Protein AF-A0AA37XET6-F1 (afdb_monomer_lite)

Organism: NCBI:txid1930061

pLDDT: mean 87.72, std 10.53, range [61.75, 98.31]

Secondary structure (DSSP, 8-state):
---TTHHHHHHHHHHHHHHTT-------HHHHHHHHHHHHHHH-GGG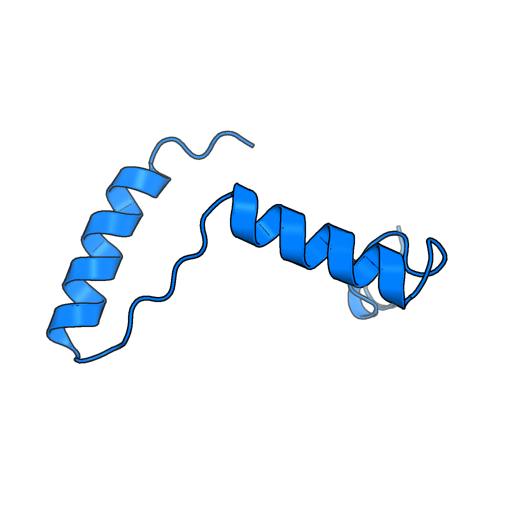--TT--HHHHHH---

Sequence (62 aa):
MARPHLLAASRLVRAHCASIGMPYTEVSLAESYRIVVAYLNRVGLGARDPFDCPTFHTLRRV

Structure (mmCIF, N/CA/C/O backbone):
data_AF-A0AA37XET6-F1
#
_entry.id   AF-A0AA37XET6-F1
#
loop_
_atom_site.group_PDB
_atom_site.id
_atom_site.type_symbol
_atom_site.label_atom_id
_atom_site.label_alt_id
_atom_site.label_comp_id
_atom_site.label_asym_id
_atom_site.label_entity_id
_atom_site.label_seq_id
_atom_site.pdbx_PDB_ins_code
_atom_site.Cartn_x
_atom_site.Cartn_y
_atom_site.Cartn_z
_atom_site.occupancy
_atom_site.B_iso_or_equiv
_atom_site.auth_seq_id
_atom_site.auth_comp_id
_atom_site.auth_asym_id
_atom_site.auth_atom_id
_atom_site.pdbx_PDB_model_num
ATOM 1 N N . MET A 1 1 ? 8.415 10.598 -2.687 1.00 69.62 1 MET A N 1
ATOM 2 C CA . MET A 1 1 ? 8.070 11.712 -1.770 1.00 69.62 1 MET A CA 1
ATOM 3 C C . MET A 1 1 ? 7.965 11.185 -0.354 1.00 69.62 1 MET A C 1
ATOM 5 O O . MET A 1 1 ? 7.388 10.118 -0.167 1.00 69.62 1 MET A O 1
ATOM 9 N N . ALA A 1 2 ? 8.492 11.915 0.628 1.00 79.88 2 ALA A N 1
ATOM 10 C CA . ALA A 1 2 ? 8.270 11.592 2.033 1.00 79.88 2 ALA A CA 1
ATOM 11 C C . ALA A 1 2 ? 6.785 11.790 2.386 1.00 79.88 2 ALA A C 1
ATOM 13 O O . ALA A 1 2 ? 6.182 12.791 2.005 1.00 79.88 2 ALA A O 1
ATOM 14 N N . ARG A 1 3 ? 6.191 10.828 3.098 1.00 86.75 3 ARG A N 1
ATOM 15 C CA . ARG A 1 3 ? 4.800 10.886 3.575 1.00 86.75 3 ARG A CA 1
ATOM 16 C C . ARG A 1 3 ? 4.772 10.691 5.101 1.00 86.75 3 ARG A C 1
ATOM 18 O O . ARG A 1 3 ? 4.368 9.627 5.565 1.00 86.75 3 ARG A O 1
ATOM 25 N N . PRO A 1 4 ? 5.228 11.685 5.887 1.00 91.12 4 PRO A N 1
ATOM 26 C CA . PRO A 1 4 ? 5.487 11.529 7.325 1.00 91.12 4 PRO A CA 1
ATOM 27 C C . PRO A 1 4 ? 4.230 11.204 8.145 1.00 91.12 4 PRO A C 1
ATOM 29 O O . PRO A 1 4 ? 4.299 10.463 9.120 1.00 91.12 4 PRO A O 1
ATOM 32 N N . HIS A 1 5 ? 3.062 11.690 7.724 1.00 94.75 5 HIS A N 1
ATOM 33 C CA . HIS A 1 5 ? 1.799 11.455 8.433 1.00 94.75 5 HIS A CA 1
ATOM 34 C C . HIS A 1 5 ? 1.096 10.148 8.048 1.00 94.75 5 HIS A C 1
ATOM 36 O O . HIS A 1 5 ? 0.082 9.798 8.648 1.00 94.75 5 HIS A O 1
ATOM 42 N N . LEU A 1 6 ? 1.612 9.398 7.069 1.00 93.06 6 LEU A N 1
ATOM 43 C CA . LEU A 1 6 ? 0.908 8.228 6.539 1.00 93.06 6 LEU A CA 1
ATOM 44 C C . LEU A 1 6 ? 0.837 7.079 7.551 1.00 93.06 6 LEU A C 1
ATOM 46 O O . LEU A 1 6 ? -0.174 6.385 7.612 1.00 93.06 6 LEU A O 1
ATOM 50 N N . LEU A 1 7 ? 1.859 6.932 8.398 1.00 90.81 7 LEU A N 1
ATOM 51 C CA . LEU A 1 7 ? 1.842 5.958 9.490 1.00 90.81 7 LEU A CA 1
ATOM 52 C C . LEU A 1 7 ? 0.784 6.298 10.553 1.00 90.81 7 LEU A C 1
ATOM 54 O O . LEU A 1 7 ? 0.165 5.404 11.121 1.00 90.81 7 LEU A O 1
ATOM 58 N N . ALA A 1 8 ? 0.565 7.585 10.831 1.00 95.12 8 ALA A N 1
ATOM 59 C CA . ALA A 1 8 ? -0.482 8.008 11.757 1.00 95.12 8 ALA A CA 1
ATOM 60 C C . ALA A 1 8 ? -1.873 7.770 11.147 1.00 95.12 8 ALA A C 1
ATOM 62 O O . ALA A 1 8 ? -2.753 7.219 11.806 1.00 95.12 8 ALA A O 1
ATOM 63 N N . ALA A 1 9 ? -2.041 8.107 9.866 1.00 96.00 9 ALA A N 1
ATOM 64 C CA . ALA A 1 9 ? -3.283 7.883 9.138 1.00 96.00 9 ALA A CA 1
ATOM 65 C C . ALA A 1 9 ? -3.654 6.392 9.052 1.00 96.00 9 ALA A C 1
ATOM 67 O O . ALA A 1 9 ? -4.811 6.046 9.274 1.00 96.00 9 ALA A O 1
ATOM 68 N N . SER A 1 10 ? -2.692 5.494 8.802 1.00 94.31 10 SER A N 1
ATOM 69 C CA . SER A 1 10 ? -2.975 4.055 8.668 1.00 94.31 10 SER A CA 1
ATOM 70 C C . SER A 1 10 ? -3.583 3.441 9.933 1.00 94.31 10 SER A C 1
ATOM 72 O O . SER A 1 10 ? -4.438 2.561 9.839 1.00 94.31 10 SER A O 1
ATOM 74 N N . ARG A 1 11 ? -3.211 3.939 11.121 1.00 95.81 11 ARG A N 1
ATOM 75 C CA . ARG A 1 11 ? -3.805 3.516 12.400 1.00 95.81 11 ARG A CA 1
ATOM 76 C C . ARG A 1 11 ? -5.288 3.877 12.486 1.00 95.81 11 ARG A C 1
ATOM 78 O O . ARG A 1 11 ? -6.092 3.032 12.869 1.00 95.81 11 ARG A O 1
ATOM 85 N N 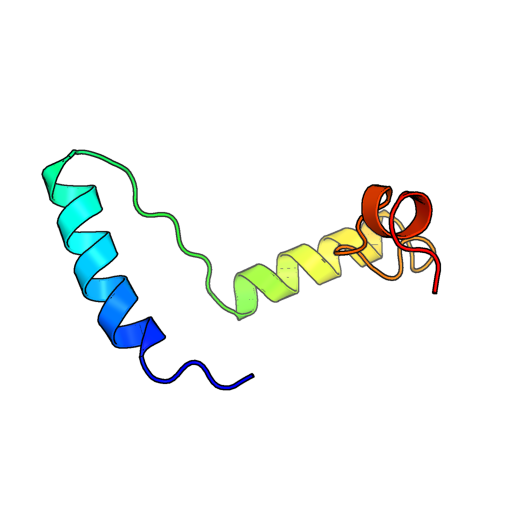. LEU A 1 12 ? -5.643 5.102 12.091 1.00 97.12 12 LEU A N 1
ATOM 86 C CA . LEU A 1 12 ? -7.034 5.569 12.064 1.00 97.12 12 LEU A CA 1
ATOM 87 C C . LEU A 1 12 ? -7.867 4.774 11.053 1.00 97.12 12 LEU A C 1
ATOM 89 O O . LEU A 1 12 ? -8.964 4.324 11.374 1.00 97.12 12 LEU A O 1
ATOM 93 N N . VAL A 1 13 ? -7.319 4.542 9.856 1.00 96.94 13 VAL A N 1
ATOM 94 C CA . VAL A 1 13 ? -7.997 3.773 8.802 1.00 96.94 13 VAL A CA 1
ATOM 95 C C . VAL A 1 13 ? -8.244 2.335 9.252 1.00 96.94 13 VAL A C 1
ATOM 97 O O . VAL A 1 13 ? -9.362 1.851 9.120 1.00 96.94 13 VAL A O 1
ATOM 100 N N . ARG A 1 14 ? -7.250 1.665 9.852 1.00 97.00 14 ARG A N 1
ATOM 101 C CA . ARG A 1 14 ? -7.417 0.295 10.364 1.00 97.00 14 ARG A CA 1
ATOM 102 C C . ARG A 1 14 ? -8.526 0.209 11.415 1.00 97.00 14 ARG A C 1
ATOM 104 O O . ARG A 1 14 ? -9.341 -0.709 11.354 1.00 97.00 14 ARG A O 1
ATOM 111 N N . ALA A 1 15 ? -8.572 1.160 12.351 1.00 97.69 15 ALA A N 1
ATOM 112 C CA . ALA A 1 15 ? -9.618 1.212 13.372 1.00 97.69 15 ALA A CA 1
ATOM 113 C C . ALA A 1 15 ? -11.012 1.398 12.751 1.00 97.69 15 ALA A C 1
ATOM 115 O O . ALA A 1 15 ? -11.962 0.721 13.141 1.00 97.69 15 ALA A O 1
ATOM 116 N N . HIS A 1 16 ? -11.128 2.263 11.742 1.00 98.12 16 HIS A N 1
ATOM 117 C CA . HIS A 1 16 ? -12.387 2.468 11.034 1.00 98.12 16 HIS A CA 1
ATOM 118 C C . HIS A 1 16 ? -12.818 1.226 10.243 1.00 98.12 16 HIS A C 1
ATOM 120 O O . HIS A 1 16 ? -13.956 0.785 10.389 1.00 98.12 16 HIS A O 1
ATOM 126 N N . CYS A 1 17 ? -11.909 0.609 9.483 1.00 98.19 17 CYS A N 1
ATOM 127 C CA . CYS A 1 17 ? -12.168 -0.644 8.775 1.00 98.19 17 CYS A CA 1
ATOM 128 C C . CYS A 1 17 ? -12.684 -1.730 9.734 1.00 98.19 17 CYS A C 1
ATOM 130 O O . CYS A 1 17 ? -13.695 -2.363 9.445 1.00 98.19 17 CYS A O 1
ATOM 132 N N . ALA A 1 18 ? -12.073 -1.872 10.916 1.00 97.81 18 ALA A N 1
ATOM 133 C CA . ALA A 1 18 ? -12.548 -2.798 11.943 1.00 97.81 18 ALA A CA 1
ATOM 134 C C . ALA A 1 18 ? -13.971 -2.465 12.436 1.00 97.81 18 ALA A C 1
ATOM 136 O O . ALA A 1 18 ? -14.781 -3.375 12.594 1.00 97.81 18 ALA A O 1
ATOM 137 N N . SER A 1 19 ? -14.303 -1.180 12.625 1.00 98.25 19 SER A N 1
ATOM 138 C CA . SER A 1 19 ? -15.637 -0.753 13.089 1.00 98.25 19 SER A CA 1
ATOM 139 C C . SER A 1 19 ? -16.774 -1.079 12.118 1.00 98.25 19 SER A C 1
ATOM 141 O O . SER A 1 19 ? -17.896 -1.321 12.552 1.00 98.25 19 SER A O 1
ATOM 143 N N . ILE A 1 20 ? -16.485 -1.113 10.815 1.00 98.31 20 ILE A N 1
ATOM 144 C CA . ILE A 1 20 ? -17.474 -1.390 9.764 1.00 98.31 20 ILE A CA 1
ATOM 145 C C . ILE A 1 20 ? -17.397 -2.832 9.239 1.00 98.31 20 ILE A C 1
ATOM 147 O O . ILE A 1 20 ? -18.063 -3.164 8.262 1.00 98.31 20 ILE A O 1
ATOM 151 N N . GLY A 1 21 ? -16.562 -3.685 9.845 1.00 97.56 21 GLY A N 1
ATOM 152 C CA . GLY A 1 21 ? -16.355 -5.065 9.393 1.00 97.56 21 GLY A CA 1
ATOM 153 C C . GLY A 1 21 ? -15.648 -5.183 8.036 1.00 97.56 21 GLY A C 1
ATOM 154 O O . GLY A 1 21 ? -15.807 -6.186 7.344 1.00 97.56 21 GLY A O 1
ATOM 155 N N . MET A 1 22 ? -14.876 -4.171 7.636 1.00 97.69 22 MET A N 1
ATOM 156 C CA . MET A 1 22 ? -14.130 -4.162 6.379 1.00 97.69 22 MET A CA 1
ATOM 157 C C . MET A 1 22 ? -12.704 -4.703 6.575 1.00 97.69 22 MET A C 1
ATOM 159 O O . MET A 1 22 ? -11.986 -4.235 7.464 1.00 97.69 22 MET A O 1
ATOM 163 N N . PRO A 1 23 ? -12.237 -5.636 5.726 1.00 97.06 23 PRO A N 1
ATOM 164 C CA . PRO A 1 23 ? -10.850 -6.090 5.746 1.00 97.06 23 PRO A CA 1
ATOM 165 C C . PRO A 1 23 ? -9.868 -4.958 5.417 1.00 97.06 23 PRO A C 1
ATOM 167 O O . PRO A 1 23 ? -9.992 -4.287 4.394 1.00 97.06 23 PRO A O 1
ATOM 170 N N . TYR A 1 24 ? -8.846 -4.782 6.255 1.00 96.06 24 TYR A N 1
ATOM 171 C CA . TYR A 1 24 ? -7.725 -3.886 5.977 1.00 96.06 24 TYR A CA 1
ATOM 172 C C . TYR A 1 24 ? -6.588 -4.684 5.328 1.00 96.06 24 TYR A C 1
ATOM 174 O O . TYR A 1 24 ? -5.974 -5.526 5.982 1.00 96.06 24 TYR A O 1
ATOM 182 N N . THR A 1 25 ? -6.318 -4.438 4.043 1.00 94.81 25 THR A N 1
ATOM 183 C CA . THR A 1 25 ? -5.283 -5.164 3.286 1.00 94.81 25 THR A CA 1
ATOM 184 C C . THR A 1 25 ? -3.999 -4.347 3.223 1.00 94.81 25 THR A C 1
ATOM 186 O O . THR A 1 25 ? -4.012 -3.190 2.807 1.00 94.81 25 THR A O 1
ATOM 189 N N . GLU A 1 26 ? -2.877 -4.957 3.598 1.00 93.12 26 GLU A N 1
ATOM 190 C CA . GLU A 1 26 ? -1.549 -4.355 3.504 1.00 93.12 26 GLU A CA 1
ATOM 191 C C . GLU A 1 26 ? -0.525 -5.372 2.997 1.00 93.12 26 GLU A C 1
ATOM 193 O O . GLU A 1 26 ? -0.648 -6.571 3.241 1.00 93.12 26 GLU A O 1
ATOM 198 N N . VAL A 1 27 ? 0.495 -4.885 2.294 1.00 92.69 27 VAL A N 1
ATOM 199 C CA . VAL A 1 27 ? 1.641 -5.687 1.856 1.00 92.69 27 VAL A CA 1
ATOM 200 C C . VAL A 1 27 ? 2.919 -5.059 2.384 1.00 92.69 27 VAL A C 1
ATOM 202 O O . VAL A 1 27 ? 3.041 -3.835 2.470 1.00 92.69 27 VAL A O 1
ATOM 205 N N . SER A 1 28 ? 3.887 -5.899 2.745 1.00 93.06 28 SER A N 1
ATOM 206 C CA . SER A 1 28 ? 5.210 -5.406 3.111 1.00 93.06 28 SER A CA 1
ATOM 207 C C . SER A 1 28 ? 5.922 -4.835 1.884 1.00 93.06 28 SER A C 1
ATOM 209 O O . SER A 1 28 ? 5.599 -5.158 0.737 1.00 93.06 28 SER A O 1
ATOM 211 N N . LEU A 1 29 ? 6.943 -4.011 2.121 1.00 91.50 29 LEU A N 1
ATOM 212 C CA . LEU A 1 29 ? 7.785 -3.512 1.038 1.00 91.50 29 LEU A CA 1
ATOM 213 C C . LEU A 1 29 ? 8.412 -4.677 0.254 1.00 91.50 29 LEU A C 1
ATOM 215 O O . LEU A 1 29 ? 8.352 -4.694 -0.968 1.00 91.50 29 LEU A O 1
ATOM 219 N N . ALA A 1 30 ? 8.939 -5.687 0.951 1.00 96.94 30 ALA A N 1
ATOM 220 C CA . ALA A 1 30 ? 9.549 -6.856 0.322 1.00 96.94 30 ALA A CA 1
ATOM 221 C C . ALA A 1 30 ? 8.551 -7.659 -0.535 1.00 96.94 30 ALA A C 1
ATOM 223 O O . ALA A 1 30 ? 8.896 -8.087 -1.634 1.00 96.94 30 ALA A O 1
ATOM 224 N N . GLU A 1 31 ? 7.312 -7.823 -0.058 1.00 96.31 31 GLU A N 1
ATOM 225 C CA . GLU A 1 31 ? 6.224 -8.466 -0.806 1.00 96.31 31 GLU A CA 1
ATOM 226 C C . GLU A 1 31 ? 5.925 -7.713 -2.103 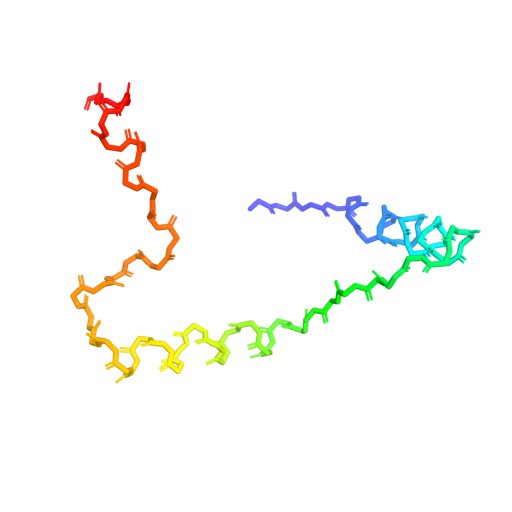1.00 96.31 31 GLU A C 1
ATOM 228 O O . GLU A 1 31 ? 5.938 -8.300 -3.184 1.00 96.31 31 GLU A O 1
ATOM 233 N N . SER A 1 32 ? 5.744 -6.393 -2.000 1.00 92.75 32 SER A N 1
ATOM 234 C CA . SER A 1 32 ? 5.479 -5.516 -3.142 1.00 92.75 32 SER A CA 1
ATOM 235 C C . SER A 1 32 ? 6.580 -5.610 -4.206 1.00 92.75 32 SER A C 1
ATOM 237 O O . SER A 1 32 ? 6.295 -5.841 -5.382 1.00 92.75 32 SER A O 1
ATOM 239 N N . TYR A 1 33 ? 7.852 -5.540 -3.796 1.00 93.56 33 TYR A N 1
ATOM 240 C CA . TYR A 1 33 ? 8.980 -5.679 -4.722 1.00 93.56 33 TYR A CA 1
ATOM 241 C C . TYR A 1 33 ? 9.034 -7.059 -5.377 1.00 93.56 33 TYR A C 1
ATOM 243 O O . TYR A 1 33 ? 9.303 -7.159 -6.575 1.00 93.56 33 TYR A O 1
ATOM 251 N N . ARG A 1 34 ? 8.749 -8.130 -4.629 1.00 96.25 34 ARG A N 1
ATOM 252 C CA . ARG A 1 34 ? 8.737 -9.485 -5.186 1.00 96.25 34 ARG A CA 1
ATOM 253 C C . ARG A 1 34 ? 7.671 -9.644 -6.264 1.00 96.25 34 ARG A C 1
ATOM 255 O O . ARG A 1 34 ? 7.958 -10.257 -7.287 1.00 96.25 34 ARG A O 1
ATOM 262 N N . ILE A 1 35 ? 6.479 -9.079 -6.058 1.00 92.69 35 ILE A N 1
ATOM 263 C CA . ILE A 1 35 ? 5.395 -9.090 -7.052 1.00 92.69 35 ILE A CA 1
ATOM 264 C C . ILE A 1 35 ? 5.856 -8.405 -8.343 1.00 92.69 35 ILE A C 1
ATOM 266 O O . ILE A 1 35 ? 5.714 -8.979 -9.424 1.00 92.69 35 ILE A O 1
ATOM 270 N N . VAL A 1 36 ? 6.468 -7.222 -8.234 1.00 91.12 36 VAL A N 1
ATOM 271 C CA . VAL A 1 36 ? 6.987 -6.475 -9.391 1.00 91.12 36 VAL A CA 1
ATOM 272 C C . VAL A 1 36 ? 8.064 -7.273 -10.132 1.00 91.12 36 VAL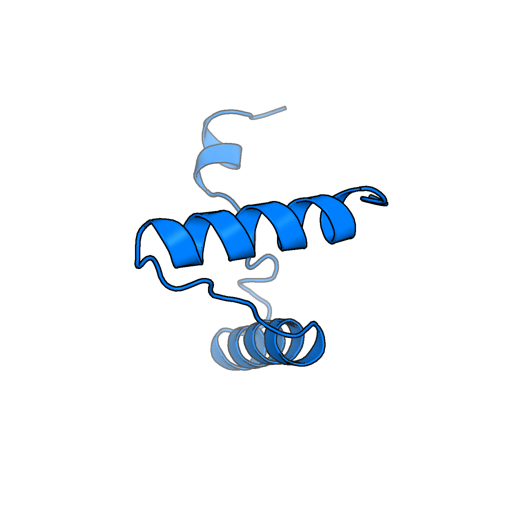 A C 1
ATOM 274 O O . VAL A 1 36 ? 7.971 -7.446 -11.345 1.00 91.12 36 VAL A O 1
ATOM 277 N N . VAL A 1 37 ? 9.060 -7.814 -9.425 1.00 91.88 37 VAL A N 1
ATOM 278 C CA . VAL A 1 37 ? 10.145 -8.600 -10.042 1.00 91.88 37 VAL A CA 1
ATOM 279 C C . VAL A 1 37 ? 9.608 -9.869 -10.706 1.00 91.88 37 VAL A C 1
ATOM 281 O O . VAL A 1 37 ? 9.983 -10.180 -11.835 1.00 91.88 37 VAL A O 1
ATOM 284 N N . ALA A 1 38 ? 8.700 -10.589 -10.043 1.00 93.38 38 ALA A N 1
ATOM 285 C CA . ALA A 1 38 ? 8.070 -11.778 -10.609 1.00 93.38 38 ALA A CA 1
ATOM 286 C C . ALA A 1 38 ? 7.285 -11.455 -11.889 1.00 93.38 38 ALA A C 1
ATOM 288 O O . ALA A 1 38 ? 7.329 -12.231 -12.845 1.00 93.38 38 ALA A O 1
ATOM 289 N N . TYR A 1 39 ? 6.601 -10.307 -11.930 1.00 90.44 39 TYR A N 1
ATOM 290 C CA . TYR A 1 39 ? 5.911 -9.839 -13.128 1.00 90.44 39 TYR A CA 1
ATOM 291 C C . TYR A 1 39 ? 6.894 -9.529 -14.260 1.00 90.44 39 TYR A C 1
ATOM 293 O O . TYR A 1 39 ? 6.744 -10.076 -15.351 1.00 90.44 39 TYR A O 1
ATOM 301 N N . LEU A 1 40 ? 7.937 -8.737 -13.995 1.00 88.75 40 LEU A N 1
ATOM 302 C CA . LEU A 1 40 ? 8.949 -8.383 -14.997 1.00 88.75 40 LEU A CA 1
ATOM 303 C C . LEU A 1 40 ? 9.658 -9.618 -15.572 1.00 88.75 40 LEU A C 1
ATOM 305 O O . LEU A 1 40 ? 9.890 -9.682 -16.777 1.00 88.75 40 LEU A O 1
ATOM 309 N N . ASN A 1 41 ? 9.931 -10.631 -14.747 1.00 91.12 41 ASN A N 1
ATOM 310 C CA . ASN A 1 41 ? 10.503 -11.900 -15.207 1.00 91.12 41 ASN A CA 1
ATOM 311 C C . ASN A 1 41 ? 9.537 -12.710 -16.087 1.00 91.12 41 ASN A C 1
ATOM 313 O O . ASN A 1 41 ? 9.986 -13.486 -16.925 1.00 91.12 41 ASN A O 1
ATOM 317 N N . ARG A 1 42 ? 8.219 -12.542 -15.911 1.00 89.69 42 ARG A N 1
ATOM 318 C CA . ARG A 1 42 ? 7.193 -13.225 -16.711 1.00 89.69 42 ARG A CA 1
ATOM 319 C C . ARG A 1 42 ? 6.993 -12.575 -18.079 1.00 89.69 42 ARG A C 1
ATOM 321 O O . ARG A 1 42 ? 6.861 -13.293 -19.062 1.00 89.69 42 ARG A O 1
ATOM 328 N N . VAL A 1 43 ? 6.908 -11.244 -18.135 1.00 87.12 43 VAL A N 1
ATOM 329 C CA . VAL A 1 43 ? 6.553 -10.507 -19.368 1.00 87.12 43 VAL A CA 1
ATOM 330 C C . VAL A 1 43 ? 7.765 -9.964 -20.132 1.00 87.12 43 VAL A C 1
ATOM 332 O O . VAL A 1 43 ? 7.634 -9.557 -21.284 1.00 87.12 43 VAL A O 1
ATOM 335 N N . GLY A 1 44 ? 8.949 -9.970 -19.513 1.00 81.88 44 GLY A N 1
ATOM 336 C CA . GLY A 1 44 ? 10.156 -9.350 -20.052 1.00 81.88 44 GLY A CA 1
ATOM 337 C C . GLY A 1 44 ? 10.153 -7.820 -19.925 1.00 81.88 44 GLY A C 1
ATOM 338 O O . GLY A 1 44 ? 9.144 -7.183 -19.630 1.00 81.88 44 GLY A O 1
ATOM 339 N N . LEU A 1 45 ? 11.304 -7.190 -20.179 1.00 72.38 45 LEU A N 1
ATOM 340 C CA . LEU A 1 45 ? 11.500 -5.738 -20.007 1.00 72.38 45 LEU A CA 1
ATOM 341 C C . LEU A 1 45 ? 10.736 -4.860 -21.021 1.00 72.38 45 LEU A C 1
ATOM 343 O O . LEU A 1 45 ? 10.843 -3.639 -20.953 1.00 72.38 45 LEU A O 1
ATOM 347 N N . GLY A 1 46 ? 9.981 -5.454 -21.955 1.00 66.94 46 GLY A N 1
ATOM 348 C CA . GLY A 1 46 ? 9.127 -4.725 -22.900 1.00 66.94 46 GLY A CA 1
ATOM 349 C C . GLY A 1 46 ? 7.960 -3.999 -22.220 1.00 66.94 46 GLY A C 1
ATOM 350 O O . GLY A 1 46 ? 7.567 -2.929 -22.668 1.00 66.94 46 GLY A O 1
ATOM 351 N N . ALA A 1 47 ? 7.479 -4.513 -21.084 1.00 63.31 47 ALA A N 1
ATOM 352 C CA . ALA A 1 47 ? 6.530 -3.832 -20.197 1.00 63.31 47 ALA A CA 1
ATOM 353 C C . ALA A 1 47 ? 7.276 -3.082 -19.078 1.00 63.31 47 ALA A C 1
ATOM 355 O O . ALA A 1 47 ? 7.029 -3.293 -17.890 1.00 63.31 47 ALA A O 1
ATOM 356 N N . ARG A 1 48 ? 8.267 -2.268 -19.466 1.00 61.75 48 ARG A N 1
ATOM 357 C CA . ARG A 1 48 ? 9.270 -1.683 -18.557 1.00 61.75 48 ARG A CA 1
ATOM 358 C C . ARG A 1 48 ? 8.672 -0.826 -17.442 1.00 61.75 48 ARG A C 1
ATOM 360 O O . ARG A 1 48 ? 9.297 -0.703 -16.392 1.00 61.75 48 ARG A O 1
ATOM 367 N N . ASP A 1 49 ? 7.493 -0.260 -17.676 1.00 71.75 49 ASP A N 1
ATOM 368 C CA . ASP A 1 49 ? 6.746 0.494 -16.680 1.00 71.75 49 ASP A CA 1
ATOM 369 C C . ASP A 1 49 ? 5.421 -0.217 -16.333 1.00 71.75 49 ASP A C 1
ATOM 371 O O . ASP A 1 49 ? 4.414 -0.043 -17.022 1.00 71.75 49 ASP A O 1
ATOM 375 N N . PRO A 1 50 ? 5.397 -1.047 -15.273 1.00 68.44 50 PRO A N 1
ATOM 376 C CA . PRO A 1 50 ? 4.181 -1.719 -14.817 1.00 68.44 50 PRO A CA 1
ATOM 377 C C . PRO A 1 50 ? 3.154 -0.764 -14.188 1.00 68.44 50 PRO A C 1
ATOM 379 O O . PRO A 1 50 ? 2.043 -1.196 -13.883 1.00 68.44 50 PRO A O 1
ATOM 382 N N . PHE A 1 51 ? 3.509 0.507 -13.973 1.00 76.69 51 PHE A N 1
ATOM 383 C CA . PHE A 1 51 ? 2.613 1.544 -13.459 1.00 76.69 51 PHE A CA 1
ATOM 384 C C . PHE A 1 51 ? 2.194 2.538 -14.542 1.00 76.69 51 PHE A C 1
ATOM 386 O O . PHE A 1 51 ? 1.558 3.549 -14.228 1.00 76.69 51 PHE A O 1
ATOM 393 N N . ASP A 1 52 ? 2.522 2.247 -15.801 1.00 81.12 52 ASP A N 1
ATOM 394 C CA . ASP A 1 52 ? 2.134 3.096 -16.906 1.00 81.12 52 ASP A CA 1
ATOM 395 C C . ASP A 1 52 ? 0.612 3.108 -17.071 1.00 81.12 52 ASP A C 1
ATOM 397 O O . ASP A 1 52 ? -0.074 2.088 -16.956 1.00 81.12 52 ASP A O 1
ATOM 401 N N . CYS A 1 53 ? 0.070 4.289 -17.340 1.00 81.06 53 CYS A N 1
ATOM 402 C CA . CYS A 1 53 ? -1.353 4.488 -17.545 1.00 81.06 53 CYS A CA 1
ATOM 403 C C . CYS A 1 53 ? -1.593 4.773 -19.032 1.00 81.06 53 CYS A C 1
ATOM 405 O O . CYS A 1 53 ? -1.328 5.892 -19.479 1.00 81.06 53 CYS A O 1
ATOM 407 N N . PRO A 1 54 ? -2.164 3.830 -19.809 1.00 80.19 54 PRO A N 1
ATOM 408 C CA . PRO A 1 54 ? -2.418 4.034 -21.241 1.00 80.19 54 PRO A CA 1
ATOM 409 C C . PRO A 1 54 ? -3.259 5.288 -21.530 1.00 80.19 54 PRO A C 1
ATOM 411 O O . PRO A 1 54 ? -3.070 5.992 -22.524 1.00 80.19 54 PRO A O 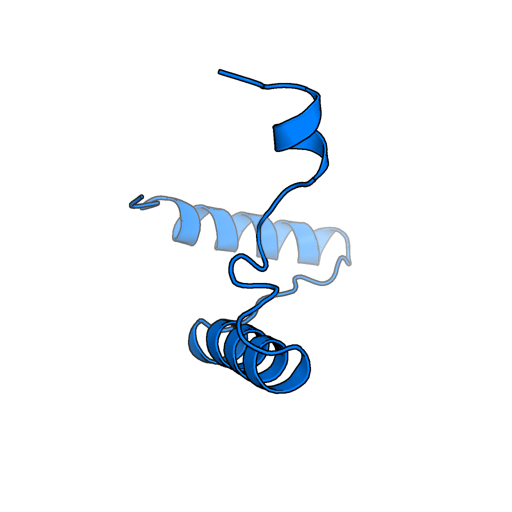1
ATOM 414 N N . THR A 1 55 ? -4.172 5.607 -20.613 1.00 85.12 55 THR A N 1
ATOM 415 C CA . THR A 1 55 ? -5.043 6.780 -20.691 1.00 85.12 55 THR A CA 1
ATOM 416 C C . THR A 1 55 ? -4.269 8.095 -20.551 1.00 85.12 55 THR A C 1
ATOM 418 O O . THR A 1 55 ? -4.637 9.082 -21.186 1.00 85.12 55 THR A O 1
ATOM 421 N N . PHE A 1 56 ? -3.178 8.127 -19.775 1.00 84.44 56 PHE A N 1
ATOM 422 C CA . PHE A 1 56 ? -2.335 9.318 -19.625 1.00 84.44 56 PHE A CA 1
ATOM 423 C C . PHE A 1 56 ? -1.722 9.740 -20.968 1.00 84.44 56 PHE A C 1
ATOM 425 O O . PHE A 1 56 ? -1.874 10.894 -21.363 1.00 84.44 56 PHE A O 1
ATOM 432 N N . HIS A 1 57 ? -1.152 8.791 -21.719 1.00 81.75 57 HIS A N 1
ATOM 433 C CA . HIS A 1 57 ? -0.558 9.032 -23.047 1.00 81.75 57 HIS A CA 1
ATOM 434 C C . HIS A 1 57 ? -1.554 9.515 -24.101 1.00 81.75 57 HIS A C 1
ATOM 436 O O . HIS A 1 57 ? -1.174 10.148 -25.089 1.00 81.75 57 HIS A O 1
ATOM 442 N N . THR A 1 58 ? -2.833 9.199 -23.905 1.00 84.38 58 THR A N 1
ATOM 443 C CA . THR A 1 58 ? -3.902 9.575 -24.835 1.00 84.38 58 THR A CA 1
ATOM 444 C C . THR A 1 58 ? -4.473 10.955 -24.504 1.00 84.38 58 THR A C 1
ATOM 446 O O . THR A 1 58 ? -4.714 11.745 -25.412 1.00 84.38 58 THR A O 1
ATOM 449 N N . LEU A 1 59 ? -4.677 11.264 -23.217 1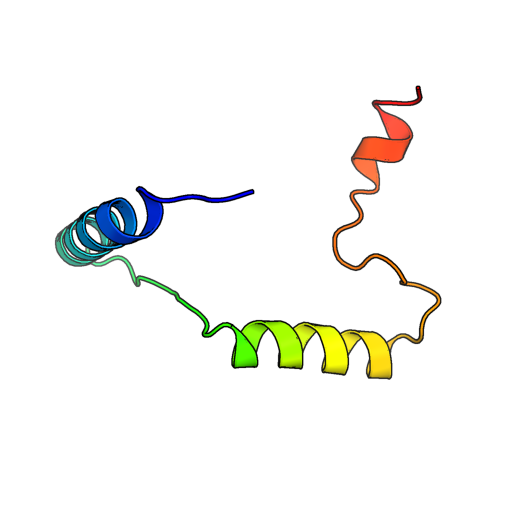.00 84.62 59 LEU A N 1
ATOM 450 C CA . LEU A 1 59 ? -5.387 12.475 -22.776 1.00 84.62 59 LEU A CA 1
ATOM 451 C C . LEU A 1 59 ? -4.473 13.646 -22.390 1.00 84.62 59 LEU A C 1
ATOM 453 O O . LEU A 1 59 ? -4.911 14.793 -22.419 1.00 84.62 59 LEU A O 1
ATOM 457 N N . ARG A 1 60 ? -3.223 13.382 -22.003 1.00 75.31 60 ARG A N 1
ATOM 458 C CA . ARG A 1 60 ? -2.229 14.400 -21.636 1.00 75.31 60 ARG A CA 1
ATOM 459 C C . ARG A 1 60 ? -0.966 14.203 -22.466 1.00 75.31 60 ARG A C 1
ATOM 461 O O . ARG A 1 60 ? 0.062 13.767 -21.961 1.00 75.31 60 ARG A O 1
ATOM 468 N N . ARG A 1 61 ? -1.048 14.543 -23.753 1.00 62.62 61 ARG A N 1
ATOM 469 C CA . ARG A 1 61 ? 0.152 14.790 -24.560 1.00 62.62 61 ARG A CA 1
ATOM 470 C C . ARG A 1 61 ? 0.677 16.180 -24.209 1.00 62.62 61 ARG A C 1
ATOM 472 O O . ARG A 1 61 ? -0.032 17.159 -24.432 1.00 62.62 61 ARG A O 1
ATOM 479 N N . VAL A 1 62 ? 1.868 16.239 -23.619 1.00 62.62 62 VAL A N 1
ATOM 480 C CA . VAL A 1 62 ? 2.671 17.464 -23.483 1.00 62.62 62 VAL A CA 1
ATOM 481 C C . VAL A 1 62 ? 3.795 17.387 -24.500 1.00 62.62 62 VAL A C 1
ATOM 483 O O . VAL A 1 62 ? 4.348 16.272 -24.635 1.00 62.62 62 VAL A O 1
#

Foldseek 3Di:
DDDPCVVVVLVVVVVVCVVVVHDDDDDDPVRVVVVVVVVCVVPPCVPVDPPDDPVCVVPDDD

Radius of gyration: 16.95 Å; chains: 1; bounding box: 29×31×38 Å